Protein AF-A0A177NY24-F1 (afdb_monomer_lite)

Structure (mmCIF, N/CA/C/O backbone):
data_AF-A0A177NY24-F1
#
_entry.id   AF-A0A177NY24-F1
#
loop_
_atom_site.group_PDB
_atom_site.id
_atom_site.type_symbol
_atom_site.label_atom_id
_atom_site.label_alt_id
_atom_site.label_comp_id
_atom_site.label_asym_id
_atom_site.label_entity_id
_atom_site.label_seq_id
_atom_site.pdbx_PDB_ins_code
_atom_site.Cartn_x
_atom_site.Cartn_y
_atom_site.Cartn_z
_atom_site.occupancy
_atom_site.B_iso_or_equiv
_atom_site.auth_seq_id
_atom_site.auth_comp_id
_atom_site.auth_asym_id
_atom_site.auth_atom_id
_atom_site.pdbx_PDB_model_num
ATOM 1 N N . MET A 1 1 ? -5.887 39.349 4.030 1.00 48.53 1 MET A N 1
ATOM 2 C CA . MET A 1 1 ? -5.480 38.826 2.709 1.00 48.53 1 MET A CA 1
ATOM 3 C C . MET A 1 1 ? -5.064 37.380 2.913 1.00 48.53 1 MET A C 1
ATOM 5 O O . MET A 1 1 ? -4.296 37.161 3.843 1.00 48.53 1 MET A O 1
ATOM 9 N N . PRO A 1 2 ? -5.612 36.396 2.184 1.00 46.19 2 PRO A N 1
ATOM 10 C CA . PRO A 1 2 ? -5.200 35.008 2.356 1.00 46.19 2 PRO A CA 1
ATOM 11 C C . PRO A 1 2 ? -3.831 34.800 1.695 1.00 46.19 2 PRO A C 1
ATOM 13 O O . PRO A 1 2 ? -3.644 35.143 0.529 1.00 46.19 2 PRO A O 1
ATOM 16 N N . ASN A 1 3 ? -2.868 34.290 2.465 1.00 44.62 3 ASN A N 1
ATOM 17 C CA . ASN A 1 3 ? -1.554 33.886 1.971 1.00 44.62 3 ASN A CA 1
ATOM 18 C C . ASN A 1 3 ? -1.730 32.737 0.971 1.00 44.62 3 ASN A C 1
ATOM 20 O O . ASN A 1 3 ? -2.023 31.614 1.378 1.00 44.62 3 ASN A O 1
ATOM 24 N N . SER A 1 4 ? -1.516 33.002 -0.320 1.00 53.28 4 SER A N 1
ATOM 25 C CA . SER A 1 4 ? -1.219 31.939 -1.283 1.00 53.28 4 SER A CA 1
ATOM 26 C C . SER A 1 4 ? 0.130 31.338 -0.913 1.00 53.28 4 SER A C 1
ATOM 28 O O . SER A 1 4 ? 1.176 31.893 -1.247 1.00 53.28 4 SER A O 1
ATOM 30 N N . GLN A 1 5 ? 0.118 30.215 -0.201 1.00 52.06 5 GLN A N 1
ATOM 31 C CA . GLN A 1 5 ? 1.272 29.329 -0.190 1.00 52.06 5 GLN A CA 1
ATOM 32 C C . GLN A 1 5 ? 1.356 28.694 -1.579 1.00 52.06 5 GLN A C 1
ATOM 34 O O . GLN A 1 5 ? 0.494 27.903 -1.962 1.00 52.06 5 GLN A O 1
ATOM 39 N N . SER A 1 6 ? 2.357 29.100 -2.362 1.00 52.75 6 SER A N 1
ATOM 40 C CA . SER A 1 6 ? 2.714 28.402 -3.594 1.00 52.75 6 SER A CA 1
ATOM 41 C C . SER A 1 6 ? 3.081 26.967 -3.246 1.00 52.75 6 SER A C 1
ATOM 43 O O . SER A 1 6 ? 4.011 26.727 -2.478 1.00 52.75 6 SER A O 1
ATOM 45 N N . ILE A 1 7 ? 2.357 26.016 -3.828 1.00 58.81 7 ILE A N 1
ATOM 46 C CA . ILE A 1 7 ? 2.789 24.624 -3.873 1.00 58.81 7 ILE A CA 1
ATOM 47 C C . ILE A 1 7 ? 4.028 24.613 -4.768 1.00 58.81 7 ILE A C 1
ATOM 49 O O . ILE A 1 7 ? 3.931 24.811 -5.979 1.00 58.81 7 ILE A O 1
ATOM 53 N N . HIS A 1 8 ? 5.203 24.441 -4.167 1.00 51.41 8 HIS A N 1
ATOM 54 C CA . HIS A 1 8 ? 6.419 24.147 -4.910 1.00 51.41 8 HIS A CA 1
ATOM 55 C C . HIS A 1 8 ? 6.312 22.702 -5.402 1.00 51.41 8 HIS A C 1
ATOM 57 O O . HIS A 1 8 ? 6.698 21.767 -4.709 1.00 51.41 8 HIS A O 1
ATOM 63 N N . ILE A 1 9 ? 5.714 22.516 -6.581 1.00 54.91 9 ILE A N 1
ATOM 64 C CA . ILE A 1 9 ? 5.809 21.249 -7.302 1.00 54.91 9 ILE A CA 1
ATOM 65 C C . ILE A 1 9 ? 7.259 21.172 -7.776 1.00 54.91 9 ILE A C 1
ATOM 67 O O . ILE A 1 9 ? 7.656 21.926 -8.665 1.00 54.91 9 ILE A O 1
ATOM 71 N N . HIS A 1 10 ? 8.062 20.337 -7.113 1.00 51.75 10 HIS A N 1
ATOM 72 C CA . HIS A 1 10 ? 9.390 19.982 -7.601 1.00 51.75 10 HIS A CA 1
ATOM 73 C C . HIS A 1 10 ? 9.252 19.484 -9.040 1.00 51.75 10 HIS A C 1
ATOM 75 O O . HIS A 1 10 ? 8.317 18.743 -9.352 1.00 51.75 10 HIS A O 1
ATOM 81 N N . ASP A 1 11 ? 10.129 19.976 -9.914 1.00 48.75 11 ASP A N 1
ATOM 82 C CA . ASP A 1 11 ? 10.130 19.641 -11.331 1.00 48.75 11 ASP A CA 1
ATOM 83 C C . ASP A 1 11 ? 10.113 18.114 -11.472 1.00 48.75 11 ASP A C 1
ATOM 85 O O . ASP A 1 11 ? 10.961 17.411 -10.925 1.00 48.75 11 ASP A O 1
ATOM 89 N N . ILE A 1 12 ? 9.101 17.593 -12.169 1.00 53.72 12 ILE A N 1
ATOM 90 C CA . ILE A 1 12 ? 8.883 16.150 -12.336 1.00 53.72 12 ILE A CA 1
ATOM 91 C C . ILE A 1 12 ? 10.074 15.481 -13.052 1.00 53.72 12 ILE A C 1
ATOM 93 O O . ILE A 1 12 ? 10.183 14.259 -13.066 1.00 53.72 12 ILE A O 1
ATOM 97 N N . SER A 1 13 ? 10.959 16.285 -13.650 1.00 51.44 13 SER A N 1
ATOM 98 C CA . SER A 1 13 ? 12.168 15.848 -14.341 1.00 51.44 13 SER A CA 1
ATOM 99 C C . SER A 1 13 ? 13.323 15.410 -13.430 1.00 51.44 13 SER A C 1
ATOM 101 O O . SER A 1 13 ? 14.245 14.770 -13.934 1.00 51.44 13 SER A O 1
ATOM 103 N N . ASP A 1 14 ? 13.267 15.654 -12.114 1.00 53.75 14 ASP A N 1
ATOM 104 C CA . ASP A 1 14 ? 14.286 15.159 -11.167 1.00 53.75 14 ASP A CA 1
ATOM 105 C C . ASP A 1 14 ? 14.108 13.663 -10.800 1.00 53.75 14 ASP A C 1
ATOM 107 O O . ASP A 1 14 ? 14.999 13.061 -10.198 1.00 53.75 14 ASP A O 1
ATOM 111 N N . PHE A 1 15 ? 13.006 13.021 -11.217 1.00 54.41 15 PHE A N 1
ATOM 112 C CA . PHE A 1 15 ? 12.706 11.597 -10.980 1.00 54.41 15 PHE A CA 1
ATOM 113 C C . PHE A 1 15 ? 13.296 10.648 -12.044 1.00 54.41 15 PHE A C 1
ATOM 115 O O . PHE A 1 15 ? 12.603 9.807 -12.609 1.00 54.41 15 PHE A O 1
ATOM 122 N N . GLY A 1 16 ? 14.600 10.760 -12.313 1.00 49.66 16 GLY A N 1
ATOM 123 C CA . GLY A 1 16 ? 15.354 9.654 -12.916 1.00 49.66 16 GLY A CA 1
ATOM 124 C C . GLY A 1 16 ? 15.833 9.873 -14.350 1.00 49.66 16 GLY A C 1
ATOM 125 O O . GLY A 1 16 ? 15.166 9.567 -15.338 1.00 49.66 16 GLY A O 1
ATOM 126 N N . ALA A 1 17 ? 17.098 10.268 -14.465 1.00 50.19 17 ALA A N 1
ATOM 127 C CA . ALA A 1 17 ? 17.894 10.000 -15.652 1.00 50.19 17 ALA A CA 1
ATOM 128 C C . ALA A 1 17 ? 18.298 8.509 -15.671 1.00 50.19 17 ALA A C 1
ATOM 130 O O . ALA A 1 17 ? 19.369 8.155 -15.182 1.00 50.19 17 ALA A O 1
ATOM 131 N N . GLY A 1 18 ? 17.455 7.633 -16.236 1.00 48.12 18 GLY A N 1
ATOM 132 C CA . GLY A 1 18 ? 17.882 6.288 -16.648 1.00 48.12 18 GLY A CA 1
ATOM 133 C C . GLY A 1 18 ? 16.849 5.163 -16.539 1.00 48.12 18 GLY A C 1
ATOM 134 O O . GLY A 1 18 ? 16.906 4.382 -15.599 1.00 48.12 18 GLY A O 1
ATOM 135 N N . GLY A 1 19 ? 16.014 5.001 -17.575 1.00 49.06 19 GLY A N 1
ATOM 136 C CA . GLY A 1 19 ? 15.382 3.721 -17.934 1.00 49.06 19 GLY A CA 1
ATOM 137 C C . GLY A 1 19 ? 13.893 3.566 -17.601 1.00 49.06 19 GLY A C 1
ATOM 138 O O . GLY A 1 19 ? 13.568 2.926 -16.615 1.00 49.06 19 GLY A O 1
ATOM 139 N N . ASP A 1 20 ? 13.018 4.099 -18.465 1.00 62.38 20 ASP A N 1
ATOM 140 C CA . ASP A 1 20 ? 11.626 3.712 -18.804 1.00 62.38 20 ASP A CA 1
ATOM 141 C C . ASP A 1 20 ? 10.698 3.055 -17.748 1.00 62.38 20 ASP A C 1
ATOM 143 O O . ASP A 1 20 ? 9.7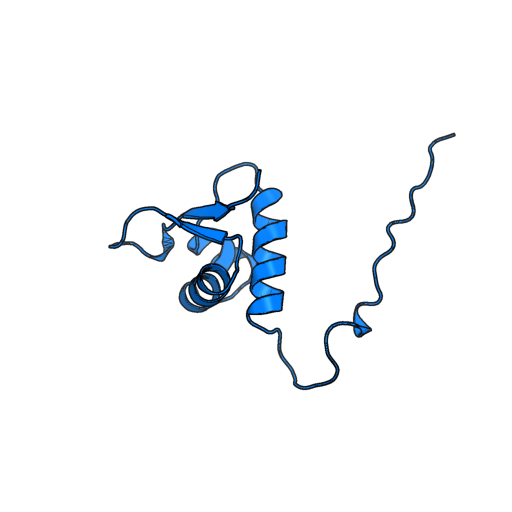78 2.314 -18.103 1.00 62.38 20 ASP A O 1
ATOM 147 N N . GLY A 1 21 ? 10.860 3.330 -16.455 1.00 67.00 21 GLY A N 1
ATOM 148 C CA . GLY A 1 21 ? 9.990 2.779 -15.420 1.00 67.00 21 GLY A CA 1
ATOM 149 C C . GLY A 1 21 ? 10.170 3.430 -14.056 1.00 67.00 21 GLY A C 1
ATOM 150 O O . GLY A 1 21 ? 11.163 4.096 -13.792 1.00 67.00 21 GLY A O 1
ATOM 151 N N . LEU A 1 22 ? 9.175 3.219 -13.197 1.00 78.56 22 LEU A N 1
ATOM 152 C CA . LEU A 1 22 ? 9.176 3.657 -11.805 1.00 78.56 22 LEU A CA 1
ATOM 153 C C . LEU A 1 22 ? 9.786 2.551 -10.929 1.00 78.56 22 LEU A C 1
ATOM 155 O O . LEU A 1 22 ? 9.405 1.383 -11.043 1.00 78.56 22 LEU A O 1
ATOM 159 N N . SER A 1 23 ? 10.749 2.902 -10.081 1.00 88.81 23 SER A N 1
ATOM 160 C CA . SER A 1 23 ? 11.423 1.968 -9.175 1.00 88.81 23 SER A CA 1
ATOM 161 C C . SER A 1 23 ? 10.513 1.508 -8.028 1.00 88.81 23 SER A C 1
ATOM 163 O O . SER A 1 23 ? 9.514 2.147 -7.695 1.00 88.81 23 SER A O 1
ATOM 165 N N . LEU A 1 24 ? 10.864 0.392 -7.373 1.00 88.88 24 LEU A N 1
ATOM 166 C CA . LEU A 1 24 ? 10.127 -0.076 -6.189 1.00 88.88 24 LEU A CA 1
ATOM 167 C C . LEU A 1 24 ? 10.209 0.913 -5.017 1.00 88.88 24 LEU A C 1
ATOM 169 O O . LEU A 1 24 ? 9.265 0.992 -4.239 1.00 88.88 24 LEU A O 1
ATOM 173 N N . GLU A 1 25 ? 11.301 1.672 -4.907 1.00 91.19 25 GLU A N 1
ATOM 174 C CA . GLU A 1 25 ? 11.474 2.704 -3.880 1.00 91.19 25 GLU A CA 1
ATOM 175 C C . GLU A 1 25 ? 10.532 3.889 -4.122 1.00 91.19 25 GLU A C 1
ATOM 177 O O . GLU A 1 25 ? 9.802 4.304 -3.223 1.00 91.19 25 GLU A O 1
ATOM 182 N N . GLU A 1 26 ? 10.471 4.388 -5.358 1.00 93.31 26 GLU A N 1
ATOM 183 C CA . GLU A 1 26 ? 9.526 5.440 -5.745 1.00 93.31 26 GLU A CA 1
ATOM 184 C C . GLU A 1 26 ? 8.076 4.985 -5.559 1.00 93.31 26 GLU A C 1
ATOM 186 O O . GLU A 1 26 ? 7.238 5.758 -5.087 1.00 93.31 26 GLU A O 1
ATOM 191 N N . LEU A 1 27 ? 7.782 3.715 -5.862 1.00 94.62 27 LEU A N 1
ATOM 192 C CA . LEU A 1 27 ? 6.464 3.140 -5.613 1.00 94.62 27 LEU A CA 1
ATOM 193 C C . LEU A 1 27 ? 6.161 3.102 -4.116 1.00 94.62 27 LEU A C 1
ATOM 195 O O . LEU A 1 27 ? 5.072 3.499 -3.713 1.00 94.62 27 LEU A O 1
ATOM 199 N N . ALA A 1 28 ? 7.106 2.656 -3.289 1.00 95.19 28 ALA A N 1
ATOM 200 C CA . ALA A 1 28 ? 6.931 2.585 -1.845 1.00 95.19 28 ALA A CA 1
ATOM 201 C C . ALA A 1 28 ? 6.657 3.967 -1.233 1.00 95.19 28 ALA A C 1
ATOM 203 O O . ALA A 1 28 ? 5.715 4.115 -0.455 1.00 95.19 28 ALA A O 1
ATOM 204 N N . ASN A 1 29 ? 7.399 4.994 -1.651 1.00 94.94 29 ASN A N 1
ATOM 205 C CA . ASN A 1 29 ? 7.178 6.374 -1.213 1.00 94.94 29 ASN A CA 1
ATOM 206 C C . ASN A 1 29 ? 5.781 6.879 -1.606 1.00 94.94 29 ASN A C 1
ATOM 208 O O . ASN A 1 29 ? 5.068 7.480 -0.799 1.00 94.94 29 ASN A O 1
ATOM 212 N N . ALA A 1 30 ? 5.351 6.594 -2.838 1.00 96.06 30 ALA A N 1
ATOM 213 C CA . ALA A 1 30 ? 4.021 6.970 -3.301 1.00 96.06 30 ALA A CA 1
ATOM 214 C C . ALA A 1 30 ? 2.910 6.239 -2.524 1.00 96.06 30 ALA A C 1
ATOM 216 O O . ALA A 1 30 ? 1.910 6.858 -2.157 1.00 96.06 30 ALA A O 1
ATOM 217 N N . ILE A 1 31 ? 3.100 4.949 -2.226 1.00 96.62 31 ILE A N 1
ATOM 218 C CA . ILE A 1 31 ? 2.194 4.148 -1.392 1.00 96.62 31 ILE A CA 1
ATOM 219 C C . ILE A 1 31 ? 2.100 4.734 0.015 1.00 96.62 31 ILE A C 1
ATOM 221 O O . ILE A 1 31 ? 0.990 4.863 0.530 1.00 96.62 31 ILE A O 1
ATOM 225 N N . GLN A 1 32 ? 3.226 5.116 0.623 1.00 95.56 32 GLN A N 1
ATOM 226 C CA . GLN A 1 32 ? 3.255 5.676 1.972 1.00 95.56 32 GLN A CA 1
ATOM 227 C C . GLN A 1 32 ? 2.399 6.942 2.062 1.00 95.56 32 GLN A C 1
ATOM 229 O O . GLN A 1 32 ? 1.481 7.022 2.878 1.00 95.56 32 GLN A O 1
ATOM 234 N N . ILE A 1 33 ? 2.652 7.909 1.178 1.00 95.31 33 ILE A N 1
ATOM 235 C CA . ILE A 1 33 ? 1.917 9.178 1.157 1.00 95.31 33 ILE A CA 1
ATOM 236 C C . ILE A 1 33 ? 0.437 8.931 0.863 1.00 95.31 33 ILE A C 1
ATOM 238 O O . ILE A 1 33 ? -0.431 9.479 1.538 1.00 95.31 33 ILE A O 1
ATOM 242 N N . TRP A 1 34 ? 0.133 8.096 -0.132 1.00 96.75 34 TRP A N 1
ATOM 243 C CA . TRP A 1 34 ? -1.247 7.806 -0.503 1.00 96.75 34 TRP A CA 1
ATOM 244 C C . TRP A 1 34 ? -2.028 7.146 0.638 1.00 96.75 34 TRP A C 1
ATOM 246 O O . TRP A 1 34 ? -3.175 7.527 0.877 1.00 96.75 34 TRP A O 1
ATOM 256 N N . SER A 1 35 ? -1.410 6.205 1.358 1.00 95.12 35 SER A N 1
ATOM 257 C CA . SER A 1 35 ? -2.040 5.460 2.457 1.00 95.12 35 SER A CA 1
ATOM 258 C C . SER A 1 35 ? -2.378 6.371 3.637 1.00 95.12 35 SER A C 1
ATOM 260 O O . SER A 1 35 ? -3.483 6.286 4.166 1.00 95.12 35 SER A O 1
ATOM 262 N N . LEU A 1 36 ? -1.494 7.319 3.975 1.00 92.06 36 LEU A N 1
ATOM 263 C CA . LEU A 1 36 ? -1.729 8.324 5.023 1.00 92.06 36 LEU A CA 1
ATOM 264 C C . LEU A 1 36 ? -2.892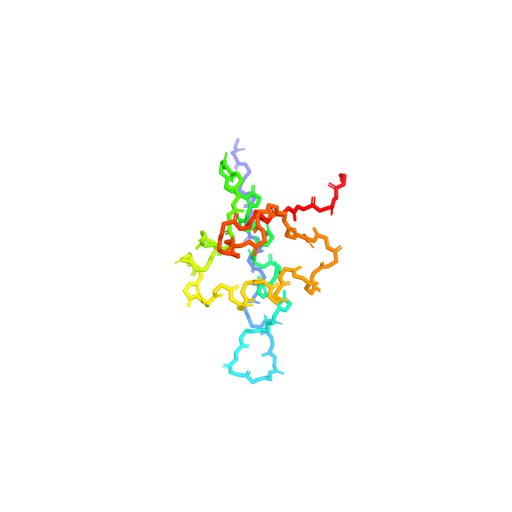 9.280 4.714 1.00 92.06 36 LEU A C 1
ATOM 266 O O . LEU A 1 36 ? -3.470 9.871 5.623 1.00 92.06 36 LEU A O 1
ATOM 270 N N . LEU A 1 37 ? -3.233 9.452 3.435 1.00 95.88 37 LEU A N 1
ATOM 271 C CA . LEU A 1 37 ? -4.354 10.290 3.006 1.00 95.88 37 LEU A CA 1
ATOM 272 C C . LEU A 1 37 ? -5.695 9.546 3.013 1.00 95.88 37 LEU A C 1
ATOM 274 O O . LEU A 1 37 ? -6.735 10.178 2.811 1.00 95.88 37 LEU A O 1
ATOM 278 N N . GLN A 1 38 ? -5.699 8.225 3.216 1.00 95.62 38 GLN A N 1
ATOM 279 C CA . GLN A 1 38 ? -6.937 7.457 3.234 1.00 95.62 38 GLN A CA 1
ATOM 280 C C . GLN A 1 38 ? -7.638 7.559 4.596 1.00 95.62 38 GLN A C 1
ATOM 282 O O . GLN A 1 38 ? -6.991 7.551 5.641 1.00 95.62 38 GLN A O 1
ATOM 287 N N . PRO A 1 39 ? -8.982 7.619 4.618 1.00 94.50 39 PRO A N 1
ATOM 288 C CA . PRO A 1 39 ? -9.743 7.738 5.862 1.00 94.50 39 PRO A CA 1
ATOM 289 C C . PRO A 1 39 ? -9.833 6.426 6.659 1.00 94.50 39 PRO A C 1
ATOM 291 O O . PRO A 1 39 ? -10.368 6.426 7.766 1.00 94.50 39 PRO A O 1
ATOM 294 N N . LEU A 1 40 ? -9.383 5.306 6.088 1.00 93.31 40 LEU A N 1
ATOM 295 C CA . LEU A 1 40 ? -9.456 3.964 6.661 1.00 93.31 40 LEU A CA 1
ATOM 296 C C . LEU A 1 40 ? -8.128 3.230 6.431 1.00 93.31 40 LEU A C 1
ATOM 298 O O . LEU A 1 40 ? -7.434 3.561 5.466 1.00 93.31 40 LEU A O 1
ATOM 302 N N . PRO A 1 41 ? -7.801 2.214 7.257 1.00 94.19 41 PRO A N 1
ATOM 303 C CA . PRO A 1 41 ? -6.674 1.327 6.992 1.00 94.19 41 PRO A CA 1
ATOM 304 C C . PRO A 1 41 ? -6.743 0.772 5.571 1.00 94.19 41 PRO A C 1
ATOM 306 O O . PRO A 1 41 ? -7.805 0.335 5.121 1.00 94.19 41 PRO A O 1
ATOM 309 N N . THR A 1 42 ? -5.613 0.803 4.874 1.00 96.69 42 THR A N 1
ATOM 310 C CA . THR A 1 42 ? -5.533 0.388 3.475 1.00 96.69 42 THR A CA 1
ATOM 311 C C . THR A 1 42 ? -4.945 -1.001 3.365 1.00 96.69 42 THR A C 1
ATOM 313 O O . THR A 1 42 ? -4.058 -1.395 4.124 1.00 96.69 42 THR A O 1
ATOM 316 N N . THR A 1 43 ? -5.450 -1.761 2.404 1.00 97.94 43 THR A N 1
ATOM 317 C CA . THR A 1 43 ? -4.937 -3.088 2.093 1.00 97.94 43 THR A CA 1
ATOM 318 C C . THR A 1 43 ? -4.031 -3.067 0.868 1.00 97.94 43 THR A C 1
ATOM 320 O O . THR A 1 43 ? -4.087 -2.166 0.026 1.00 97.94 43 THR A O 1
ATOM 323 N N . VAL A 1 44 ? -3.241 -4.129 0.710 1.00 97.88 44 VAL A N 1
ATOM 324 C CA . VAL A 1 44 ? -2.500 -4.417 -0.527 1.00 97.88 44 VAL A CA 1
ATOM 325 C C . VAL A 1 44 ? -3.427 -4.366 -1.750 1.00 97.88 44 VAL A C 1
ATOM 327 O O . VAL A 1 44 ? -3.032 -3.862 -2.801 1.00 97.88 44 VAL A O 1
ATOM 330 N N . GLY A 1 45 ? -4.660 -4.866 -1.621 1.00 97.75 45 GLY A N 1
ATOM 331 C CA . GLY 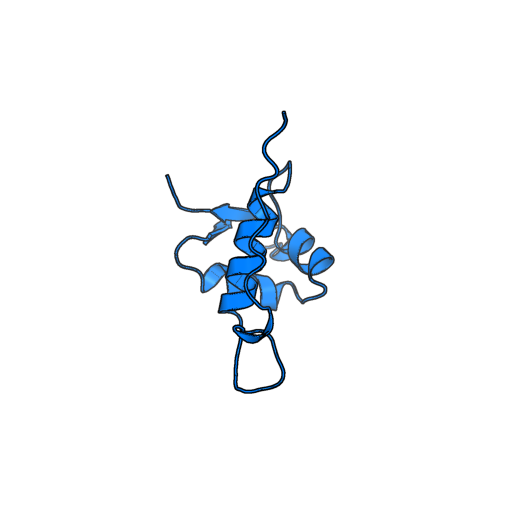A 1 45 ? -5.669 -4.827 -2.678 1.00 97.75 45 GLY A CA 1
ATOM 332 C C . GLY A 1 45 ? -6.091 -3.408 -3.065 1.00 97.75 45 GLY A C 1
ATOM 333 O O . GLY A 1 45 ? -6.168 -3.106 -4.258 1.00 97.75 45 GLY A O 1
ATOM 334 N N . ASP A 1 46 ? -6.307 -2.531 -2.083 1.00 98.19 46 ASP A N 1
ATOM 335 C CA . ASP A 1 46 ? -6.714 -1.139 -2.324 1.00 98.19 46 ASP A CA 1
ATOM 336 C C . ASP A 1 46 ? -5.636 -0.369 -3.091 1.00 98.19 46 ASP A C 1
ATOM 338 O O . ASP A 1 46 ? -5.919 0.330 -4.071 1.00 98.19 46 ASP A O 1
ATOM 342 N N . VAL A 1 47 ? -4.377 -0.557 -2.691 1.00 97.75 47 VAL A N 1
ATOM 343 C CA . VAL A 1 47 ? -3.226 0.047 -3.364 1.00 97.75 47 VAL A CA 1
ATOM 344 C C . VAL A 1 47 ? -3.064 -0.512 -4.773 1.00 97.75 47 VAL A C 1
ATOM 346 O O . VAL A 1 47 ? -2.954 0.257 -5.727 1.00 97.75 47 VAL A O 1
ATOM 349 N N . ALA A 1 48 ? -3.104 -1.837 -4.938 1.00 97.44 48 ALA A N 1
ATOM 350 C CA . ALA A 1 48 ? -2.973 -2.475 -6.247 1.00 97.44 48 ALA A CA 1
ATOM 351 C C . ALA A 1 48 ? -4.035 -1.957 -7.235 1.00 97.44 48 ALA A C 1
ATOM 353 O O . ALA A 1 48 ? -3.726 -1.604 -8.378 1.00 97.44 48 ALA A O 1
ATOM 354 N N . ALA A 1 49 ? -5.282 -1.825 -6.773 1.00 97.56 49 ALA A N 1
ATOM 355 C CA . ALA A 1 49 ? -6.381 -1.291 -7.567 1.00 97.56 49 ALA A CA 1
ATOM 356 C C . ALA A 1 49 ? -6.207 0.197 -7.922 1.00 97.56 49 ALA A C 1
ATOM 358 O O . ALA A 1 49 ? -6.581 0.604 -9.031 1.00 97.56 49 ALA A O 1
ATOM 359 N N . SER A 1 50 ? -5.644 0.995 -7.013 1.00 97.50 50 SER A N 1
ATOM 360 C CA . SER A 1 50 ? -5.450 2.440 -7.185 1.00 97.50 50 SER A CA 1
ATOM 361 C C . SER A 1 50 ? -4.286 2.760 -8.124 1.00 97.50 50 SER A C 1
ATOM 363 O O . SER A 1 50 ? -4.439 3.559 -9.044 1.00 97.50 50 SER A O 1
ATOM 365 N N . PHE A 1 51 ? -3.158 2.068 -7.954 1.00 94.69 51 PHE A N 1
ATOM 366 C CA . PHE A 1 51 ? -1.925 2.276 -8.720 1.00 94.69 51 PHE A CA 1
ATOM 367 C C . PHE A 1 51 ? -1.860 1.449 -10.012 1.00 94.69 51 PHE A C 1
ATOM 369 O O . PHE A 1 51 ? -0.927 1.606 -10.793 1.00 94.69 51 PHE A O 1
ATOM 376 N N . LYS A 1 52 ? -2.854 0.583 -10.261 1.00 95.06 52 LYS A N 1
ATOM 377 C CA . LYS A 1 52 ? -2.922 -0.313 -11.432 1.00 95.06 52 LYS A CA 1
ATOM 378 C C . LYS A 1 52 ? -1.702 -1.233 -11.548 1.00 95.06 52 LYS A C 1
ATOM 380 O O . LYS A 1 52 ? -1.202 -1.488 -12.640 1.00 95.06 52 LYS A O 1
ATOM 385 N N . VAL A 1 53 ? -1.268 -1.768 -10.409 1.00 94.12 53 VAL A N 1
ATOM 386 C CA . VAL A 1 53 ? -0.160 -2.727 -10.291 1.00 94.12 53 VAL A CA 1
ATOM 387 C C . VAL A 1 53 ? -0.642 -4.030 -9.656 1.00 94.12 53 VAL A C 1
ATOM 389 O O . VAL A 1 53 ? -1.774 -4.131 -9.186 1.00 94.12 53 VAL A O 1
ATOM 392 N N . THR A 1 54 ? 0.209 -5.055 -9.645 1.00 95.19 54 THR A N 1
ATOM 393 C CA . THR A 1 54 ? -0.121 -6.318 -8.972 1.00 95.19 54 THR A CA 1
ATOM 394 C C . THR A 1 54 ? 0.034 -6.194 -7.456 1.00 95.19 54 THR A C 1
ATOM 396 O O . THR A 1 54 ? 0.841 -5.404 -6.963 1.00 95.19 54 THR A O 1
ATOM 399 N N . GLY A 1 55 ? -0.687 -7.032 -6.704 1.00 95.38 55 GLY A N 1
ATOM 400 C CA . GLY A 1 55 ? -0.489 -7.129 -5.257 1.00 95.38 55 GLY A CA 1
ATOM 401 C C . GLY A 1 55 ? 0.936 -7.548 -4.885 1.00 95.38 55 GLY A C 1
ATOM 402 O O . GLY A 1 55 ? 1.476 -7.054 -3.905 1.00 95.38 55 GLY A O 1
ATOM 403 N N . GLU A 1 56 ? 1.589 -8.398 -5.682 1.00 95.69 56 GLU A N 1
ATOM 404 C CA . GLU A 1 56 ? 2.989 -8.788 -5.457 1.00 95.69 56 GLU A CA 1
ATOM 405 C C . GLU A 1 56 ? 3.943 -7.598 -5.584 1.00 95.69 56 GLU A C 1
ATOM 407 O O . GLU A 1 56 ? 4.827 -7.438 -4.747 1.00 95.69 56 GLU A O 1
ATOM 412 N N . THR A 1 57 ? 3.719 -6.720 -6.567 1.00 95.81 57 THR A N 1
ATOM 413 C CA . THR A 1 57 ? 4.488 -5.478 -6.732 1.00 95.81 57 THR A CA 1
ATOM 414 C C . THR A 1 57 ? 4.331 -4.559 -5.520 1.00 95.81 57 THR A C 1
ATOM 416 O O . THR A 1 57 ? 5.325 -4.058 -5.002 1.00 95.81 57 THR A O 1
ATOM 419 N N . VAL A 1 58 ? 3.098 -4.375 -5.030 1.00 96.69 58 VAL A N 1
ATOM 420 C CA . VAL A 1 58 ? 2.824 -3.578 -3.821 1.00 96.69 58 VAL A CA 1
ATOM 421 C C . VAL A 1 58 ? 3.543 -4.159 -2.614 1.00 96.69 58 VAL A C 1
ATOM 423 O O . VAL A 1 58 ? 4.194 -3.434 -1.871 1.00 96.69 58 VAL A O 1
ATOM 426 N N . ARG A 1 59 ? 3.457 -5.477 -2.426 1.00 96.50 59 ARG A N 1
ATOM 427 C CA . ARG A 1 59 ? 4.116 -6.147 -1.306 1.00 96.50 59 ARG A CA 1
ATOM 428 C C . ARG A 1 59 ? 5.626 -5.995 -1.351 1.00 96.50 59 ARG A C 1
ATOM 430 O O . ARG A 1 59 ? 6.209 -5.685 -0.325 1.00 96.50 59 ARG A O 1
ATOM 437 N N . ALA A 1 60 ? 6.235 -6.184 -2.521 1.00 95.38 60 ALA A N 1
ATOM 438 C CA . ALA A 1 60 ? 7.672 -6.015 -2.692 1.00 95.38 60 ALA A CA 1
ATOM 439 C C . ALA A 1 60 ? 8.115 -4.580 -2.364 1.00 95.38 60 ALA A C 1
ATOM 441 O O . ALA A 1 60 ? 9.139 -4.392 -1.715 1.00 95.38 60 ALA A O 1
ATOM 442 N N . ALA A 1 61 ? 7.326 -3.578 -2.766 1.00 95.62 61 ALA A N 1
ATOM 443 C CA . ALA A 1 61 ? 7.585 -2.182 -2.425 1.00 95.62 61 ALA A CA 1
ATOM 444 C C . ALA A 1 61 ? 7.463 -1.926 -0.910 1.00 95.62 61 ALA A C 1
ATOM 446 O O . ALA A 1 61 ? 8.355 -1.327 -0.319 1.00 95.62 61 ALA A O 1
ATOM 447 N N . VAL A 1 62 ? 6.396 -2.417 -0.268 1.00 96.06 62 VAL A N 1
ATOM 448 C CA . VAL A 1 62 ? 6.162 -2.229 1.175 1.00 96.06 62 VAL A CA 1
ATOM 449 C C . VAL A 1 62 ? 7.210 -2.952 2.023 1.00 96.06 62 VAL A C 1
ATOM 451 O O . VAL A 1 62 ? 7.770 -2.349 2.928 1.00 96.06 62 VAL A O 1
ATOM 454 N N . GLU A 1 63 ? 7.515 -4.216 1.720 1.00 94.69 63 GLU A N 1
ATOM 455 C CA . GLU A 1 63 ? 8.517 -5.019 2.442 1.00 94.69 63 GLU A CA 1
ATOM 456 C C . GLU A 1 63 ? 9.946 -4.467 2.271 1.00 94.69 63 GLU A C 1
ATOM 458 O O . GLU A 1 63 ? 10.804 -4.706 3.119 1.00 94.69 63 GLU A O 1
ATOM 463 N N . GLY A 1 64 ? 10.207 -3.727 1.188 1.00 91.31 64 GLY A N 1
ATOM 464 C CA . GLY A 1 64 ? 11.477 -3.038 0.948 1.00 91.31 64 GLY A CA 1
ATOM 465 C C . GLY A 1 64 ? 11.592 -1.662 1.611 1.00 91.31 64 GLY A C 1
ATOM 466 O O . GLY A 1 64 ? 12.666 -1.064 1.562 1.00 91.31 64 GLY A O 1
ATOM 467 N N . HIS A 1 65 ? 10.519 -1.143 2.213 1.00 93.12 65 HIS A N 1
ATOM 468 C CA . HIS A 1 65 ? 10.492 0.202 2.776 1.00 93.12 65 HIS A CA 1
ATOM 469 C C . HIS A 1 65 ? 10.820 0.193 4.279 1.00 93.12 65 HIS A C 1
ATOM 471 O O . HIS A 1 65 ? 10.221 -0.576 5.026 1.00 93.12 65 HIS A O 1
ATOM 477 N N . PRO A 1 66 ? 11.706 1.080 4.773 1.00 92.00 66 PRO A N 1
ATOM 478 C CA . PRO A 1 66 ? 12.164 1.047 6.169 1.00 92.00 66 PRO A CA 1
ATOM 479 C C . PRO A 1 66 ? 11.075 1.352 7.209 1.00 92.00 66 PRO A C 1
ATOM 481 O O . PRO A 1 66 ? 11.215 0.963 8.362 1.00 92.00 66 PRO A O 1
ATOM 484 N N . TRP A 1 67 ? 10.008 2.043 6.803 1.00 92.44 67 TRP A N 1
ATOM 485 C CA . TRP A 1 67 ? 8.948 2.550 7.691 1.00 92.44 67 TRP A CA 1
ATOM 486 C C . TRP A 1 67 ? 7.559 2.001 7.363 1.00 92.44 67 TRP A C 1
ATOM 488 O O . TRP A 1 67 ? 6.551 2.591 7.744 1.00 92.44 67 TRP A O 1
ATOM 498 N N . MET A 1 68 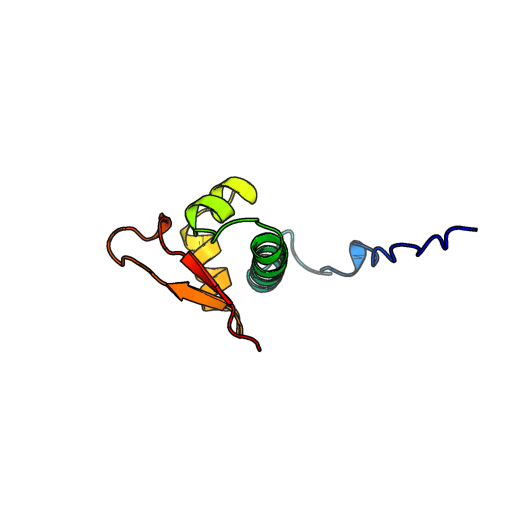? 7.476 0.933 6.570 1.00 95.94 68 MET A N 1
ATOM 499 C CA . MET A 1 68 ? 6.203 0.273 6.287 1.00 95.94 68 MET A CA 1
ATOM 500 C C . MET A 1 68 ? 6.320 -1.225 6.504 1.00 95.94 68 MET A C 1
ATOM 502 O O . MET A 1 68 ? 7.382 -1.812 6.319 1.00 95.94 68 MET A O 1
ATOM 506 N N . PHE A 1 69 ? 5.214 -1.854 6.877 1.00 96.12 69 PHE A N 1
ATOM 507 C CA . PHE A 1 69 ? 5.148 -3.301 7.017 1.00 96.12 69 PHE A CA 1
ATOM 508 C C . PHE A 1 69 ? 3.739 -3.816 6.728 1.00 96.12 69 PHE A C 1
ATOM 510 O O . PHE A 1 69 ? 2.772 -3.059 6.667 1.00 96.12 69 PHE A O 1
ATOM 517 N N . LEU A 1 70 ? 3.629 -5.124 6.500 1.00 96.19 70 LEU A N 1
ATOM 518 C CA . LEU A 1 70 ? 2.364 -5.785 6.194 1.00 96.19 70 LEU A CA 1
ATOM 519 C C . LEU A 1 70 ? 1.848 -6.533 7.422 1.00 96.19 70 LEU A C 1
ATOM 521 O O . LEU A 1 70 ? 2.565 -7.359 7.989 1.00 96.19 70 LEU A O 1
ATOM 525 N N . SER A 1 71 ? 0.590 -6.294 7.787 1.00 95.31 71 SER A N 1
ATOM 526 C CA . SER A 1 71 ? -0.103 -6.993 8.872 1.00 95.31 71 SER A CA 1
ATOM 527 C C . SER A 1 71 ? -1.337 -7.757 8.360 1.00 95.31 71 SER A C 1
ATOM 529 O O . SER A 1 71 ? -1.751 -7.642 7.201 1.00 95.31 71 SER A O 1
ATOM 531 N N . GLY A 1 72 ? -1.924 -8.603 9.209 1.00 91.31 72 GLY A N 1
ATOM 532 C CA . GLY A 1 72 ? -3.152 -9.340 8.899 1.00 91.31 72 GLY A CA 1
ATOM 533 C C . GLY A 1 72 ? -2.945 -10.765 8.349 1.00 91.31 72 GLY A C 1
ATOM 534 O O . GLY A 1 72 ? -1.875 -11.355 8.506 1.00 91.31 72 GLY A O 1
ATOM 535 N N . PRO A 1 73 ? -3.994 -11.365 7.761 1.00 87.25 73 PRO A N 1
ATOM 536 C CA . PRO A 1 73 ? -4.056 -12.799 7.482 1.00 87.25 73 PRO A CA 1
ATOM 537 C C . PRO A 1 73 ? -3.061 -13.252 6.402 1.00 87.25 73 PRO A C 1
ATOM 539 O O . PRO A 1 73 ? -2.944 -12.642 5.341 1.00 87.25 73 PRO A O 1
ATOM 542 N N . ALA A 1 74 ? -2.345 -14.349 6.661 1.00 82.50 74 ALA A N 1
ATOM 543 C CA . ALA A 1 74 ? -1.331 -14.879 5.744 1.00 82.50 74 ALA A CA 1
ATOM 544 C C . ALA A 1 74 ? -1.927 -15.616 4.528 1.00 82.50 74 ALA A C 1
ATOM 546 O O . ALA A 1 74 ? -1.295 -15.683 3.473 1.00 82.50 74 ALA A O 1
ATOM 547 N N . ASP A 1 75 ? -3.133 -16.164 4.674 1.00 89.88 75 ASP A N 1
ATOM 548 C CA . ASP A 1 75 ? -3.875 -16.914 3.656 1.00 89.88 75 ASP A CA 1
ATOM 549 C C . ASP A 1 75 ?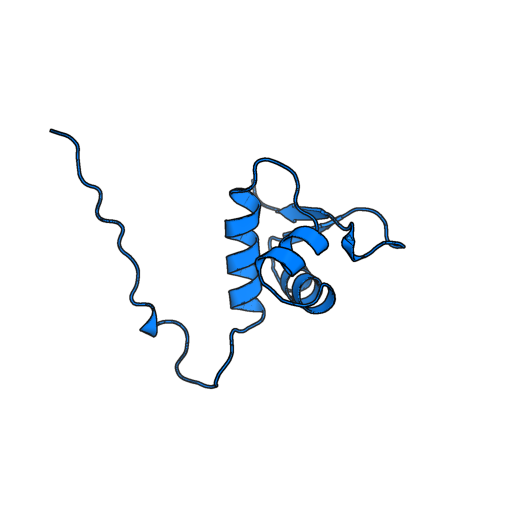 -4.575 -16.011 2.629 1.00 89.88 75 ASP A C 1
ATOM 551 O O . ASP A 1 75 ? -4.906 -16.468 1.535 1.00 89.88 75 ASP A O 1
ATOM 555 N N . ASN A 1 76 ? -4.728 -14.716 2.925 1.00 91.19 76 ASN A N 1
ATOM 556 C CA . ASN A 1 76 ? -5.223 -13.719 1.982 1.00 91.19 76 ASN A CA 1
ATOM 557 C C . ASN A 1 76 ? -4.269 -12.521 1.876 1.00 91.19 76 ASN A C 1
ATOM 559 O O . ASN A 1 76 ? -4.458 -11.480 2.504 1.00 91.19 76 ASN A O 1
ATOM 563 N N . ARG A 1 77 ? -3.263 -12.657 1.005 1.00 92.12 77 ARG A N 1
ATOM 564 C CA . ARG A 1 77 ? -2.199 -11.655 0.824 1.00 92.12 77 ARG A CA 1
ATOM 565 C C . ARG A 1 77 ? -2.685 -10.297 0.312 1.00 92.12 77 ARG A C 1
ATOM 567 O O . ARG A 1 77 ? -1.990 -9.307 0.520 1.00 92.12 77 ARG A O 1
ATOM 574 N N . LEU A 1 78 ? -3.837 -10.243 -0.363 1.00 95.06 78 LEU A N 1
ATOM 575 C CA . LEU A 1 78 ? -4.440 -8.983 -0.815 1.00 95.06 78 LEU A CA 1
ATOM 576 C C . LEU A 1 78 ? -5.167 -8.252 0.316 1.00 95.06 78 LEU A C 1
ATOM 578 O O . LEU A 1 78 ? -5.291 -7.036 0.256 1.00 95.06 78 LEU A O 1
ATOM 582 N N . ALA A 1 79 ? -5.608 -8.980 1.342 1.00 95.94 79 ALA A N 1
ATOM 583 C CA . ALA A 1 79 ? -6.220 -8.411 2.537 1.00 95.94 79 ALA A CA 1
ATOM 584 C C . ALA A 1 79 ? -5.190 -7.999 3.601 1.00 95.94 79 ALA A C 1
ATOM 586 O O . ALA A 1 79 ? -5.587 -7.583 4.688 1.00 95.94 79 ALA A O 1
ATOM 587 N N . ASN A 1 80 ? -3.884 -8.121 3.324 1.00 97.00 80 ASN A N 1
ATOM 588 C CA . ASN A 1 80 ? -2.886 -7.586 4.239 1.00 97.00 80 ASN A CA 1
ATOM 589 C C . ASN A 1 80 ? -3.002 -6.069 4.311 1.00 97.00 80 ASN A C 1
ATOM 591 O O . ASN A 1 80 ? -3.085 -5.405 3.277 1.00 97.00 80 ASN A O 1
ATOM 595 N N . ILE A 1 81 ? -3.007 -5.562 5.537 1.00 97.00 81 ILE A N 1
ATOM 596 C CA . ILE A 1 81 ? -3.057 -4.139 5.842 1.00 97.00 81 ILE A CA 1
ATOM 597 C C . ILE A 1 81 ? -1.639 -3.589 5.716 1.00 97.00 81 ILE A C 1
ATOM 599 O O . ILE A 1 81 ? -0.674 -4.255 6.104 1.00 97.00 81 ILE A O 1
ATOM 603 N N . ILE A 1 82 ? -1.523 -2.400 5.135 1.00 96.56 82 ILE A N 1
ATOM 604 C CA . ILE A 1 82 ? -0.277 -1.644 5.083 1.00 96.56 82 ILE A CA 1
ATOM 605 C C . ILE A 1 82 ? -0.223 -0.783 6.339 1.00 96.56 82 ILE A C 1
ATOM 607 O O . ILE A 1 82 ? -1.078 0.073 6.553 1.00 96.56 82 ILE A O 1
ATOM 611 N N . GLU A 1 83 ? 0.777 -1.045 7.166 1.0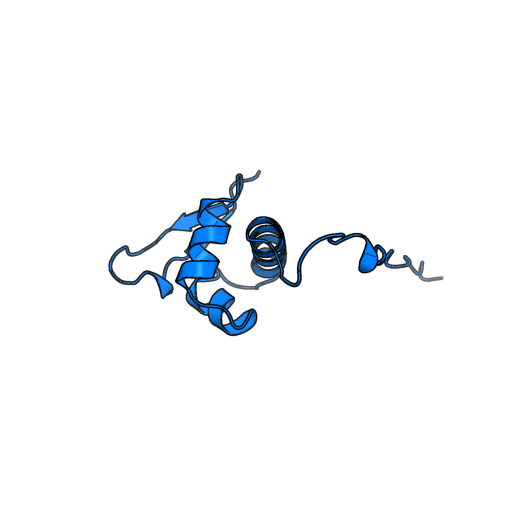0 95.62 83 GLU A N 1
ATOM 612 C CA . GLU A 1 83 ? 1.045 -0.326 8.404 1.00 95.62 83 GLU A CA 1
ATOM 613 C C . GLU A 1 83 ? 2.268 0.575 8.218 1.00 95.62 83 GLU A C 1
ATOM 615 O O . GLU A 1 83 ? 3.137 0.310 7.378 1.00 95.62 83 GLU A O 1
ATOM 620 N N . HIS A 1 84 ? 2.353 1.620 9.035 1.00 91.81 84 HIS A N 1
ATOM 621 C CA . HIS A 1 84 ? 3.464 2.563 9.044 1.00 91.81 84 HIS A CA 1
ATOM 622 C C . HIS A 1 84 ? 4.141 2.534 10.412 1.00 91.81 84 HIS A C 1
ATOM 624 O O . HIS A 1 84 ? 3.459 2.615 11.432 1.00 91.81 84 HIS A O 1
ATOM 630 N N . ASP A 1 85 ? 5.468 2.418 10.429 1.00 83.06 85 ASP A N 1
ATOM 631 C CA . ASP A 1 85 ? 6.266 2.548 11.649 1.00 83.06 85 ASP A CA 1
ATOM 632 C C . ASP A 1 85 ? 6.887 3.947 11.680 1.00 83.06 85 ASP A C 1
ATOM 634 O O . ASP A 1 85 ? 7.625 4.328 10.770 1.00 83.06 85 ASP A O 1
ATOM 638 N N . GLY A 1 86 ? 6.530 4.740 12.682 1.00 65.69 86 GLY A N 1
ATOM 639 C CA . GLY A 1 86 ? 6.929 6.137 12.809 1.00 65.69 86 GLY A CA 1
ATOM 640 C C . GLY A 1 86 ? 6.062 6.850 13.840 1.00 65.69 86 GLY A C 1
ATOM 641 O O . GLY A 1 86 ? 4.856 6.985 13.637 1.00 65.69 86 GLY A O 1
ATOM 642 N N . GLU A 1 87 ? 6.681 7.257 14.952 1.00 45.00 87 GLU A N 1
ATOM 643 C CA . GLU A 1 87 ? 6.090 8.179 15.937 1.00 45.00 87 GLU A CA 1
ATOM 644 C C . GLU A 1 87 ? 5.875 9.588 15.365 1.00 45.00 87 GLU A C 1
ATOM 646 O O . GLU A 1 87 ? 6.736 10.058 14.581 1.00 45.00 87 GLU A O 1
#

Foldseek 3Di:
DDDPPDPPPPDPVVQDDDDDDDDLQNLLVVCVVVQVPDPDFDFLQNSCVVVVHDSVSSQVSQVPDPFWDWDDDPVDSRRTTIDGHDD

Radius of gyration: 15.3 Å; chains: 1; bounding box: 28×56×35 Å

Sequence (87 aa):
MPNSQSIHIHDISDFGAGGDGLSLEELANAIQIWSLLQPLPTTVGDVAASFKVTGETVRAAVEGHPWMFLSGPADNRLANIIEHDGE

pLDDT: mean 83.2, std 18.76, range [44.62, 98.19]

Secondary structure (DSSP, 8-state):
-----------GGGS-SSSSS--HHHHHHHHHHHHHTSSSPPBHHHHHHHHT--HHHHHHHHHT-TTEEEES-SS-GGGPEEEE---